Protein AF-A0AAE4T875-F1 (afdb_monomer_lite)

pLDDT: mean 75.74, std 16.88, range [37.06, 95.81]

Foldseek 3Di:
DVVVVVVVVVVVVVVVVVVVVVVVVVVVVVVVVVVVVVVLVPPVFLDDPDPVSPVVSQVVLVVVVLVVDPLNDPFDWDKDWPDWDADPVRWTKTWMKTATPVHRVPIWIWIGIRHPPDIDIDDD

Sequence (124 aa):
MLKFRLIAASMTFALIIVGIVALAFVGSVALFAISKAAGEGAFDSCKFETEEQAITVARREFAYSVKNSKELQGHSFEVSVLHFGINPKGDYSARLLFRSIDSPEVARDMFIFDDCTQAQTKVK

Structure (mmCIF, N/CA/C/O backbone):
data_AF-A0AAE4T875-F1
#
_entry.id   AF-A0AAE4T875-F1
#
loop_
_atom_site.group_PDB
_atom_site.id
_atom_site.type_symbol
_atom_site.label_atom_id
_atom_site.label_alt_id
_atom_site.label_comp_id
_atom_site.label_asym_id
_atom_site.label_entity_id
_atom_site.label_seq_id
_atom_site.pdbx_PDB_ins_code
_atom_site.Cartn_x
_atom_site.Cartn_y
_atom_site.Cartn_z
_atom_site.occupancy
_atom_site.B_iso_or_equiv
_atom_site.auth_seq_id
_atom_site.auth_comp_id
_atom_site.auth_asym_id
_atom_site.auth_atom_id
_atom_site.pdbx_PDB_model_num
ATOM 1 N N . MET A 1 1 ? 64.650 5.893 32.899 1.00 53.00 1 MET A N 1
ATOM 2 C CA . MET A 1 1 ? 63.447 6.754 32.790 1.00 53.00 1 MET A CA 1
ATOM 3 C C . MET A 1 1 ? 62.915 6.962 31.360 1.00 53.00 1 MET A C 1
ATOM 5 O O . MET A 1 1 ? 61.770 7.374 31.241 1.00 53.00 1 MET A O 1
ATOM 9 N N . LEU A 1 2 ? 63.646 6.636 30.276 1.00 50.56 2 LEU A N 1
ATOM 10 C CA . LEU A 1 2 ? 63.120 6.761 28.896 1.00 50.56 2 LEU A CA 1
ATOM 11 C C . LEU A 1 2 ? 62.064 5.701 28.508 1.00 50.56 2 LEU A C 1
ATOM 13 O O . LEU A 1 2 ? 61.100 6.022 27.822 1.00 50.56 2 LEU A O 1
ATOM 17 N N . LYS A 1 3 ? 62.214 4.450 28.969 1.00 49.28 3 LYS A N 1
ATOM 18 C CA . LYS A 1 3 ? 61.342 3.322 28.571 1.00 49.28 3 LYS A CA 1
ATOM 19 C C . LYS A 1 3 ? 59.869 3.508 28.975 1.00 49.28 3 LYS A C 1
ATOM 21 O O . LYS A 1 3 ? 58.983 3.155 28.211 1.00 49.28 3 LYS A O 1
ATOM 26 N N . PHE A 1 4 ? 59.605 4.133 30.125 1.00 54.62 4 PHE A N 1
ATOM 27 C CA . PHE A 1 4 ? 58.240 4.398 30.603 1.00 54.62 4 PHE A CA 1
ATOM 28 C C . PHE A 1 4 ? 57.501 5.452 29.764 1.00 54.62 4 PHE A C 1
ATOM 30 O O . PHE A 1 4 ? 56.296 5.336 29.567 1.00 54.62 4 PHE A O 1
ATOM 37 N N . ARG A 1 5 ? 58.216 6.444 29.214 1.00 50.81 5 ARG A N 1
ATOM 38 C CA . ARG A 1 5 ? 57.617 7.476 28.348 1.00 50.81 5 ARG A CA 1
ATOM 39 C C . ARG A 1 5 ? 57.234 6.922 26.974 1.00 50.81 5 ARG A C 1
ATOM 41 O O . ARG A 1 5 ? 56.214 7.320 26.428 1.00 50.81 5 ARG A O 1
ATOM 48 N N . LEU A 1 6 ? 58.015 5.973 26.456 1.00 54.25 6 LEU A N 1
ATOM 49 C CA . LEU A 1 6 ? 57.748 5.320 25.172 1.00 54.25 6 LEU A CA 1
ATOM 50 C C . LEU A 1 6 ? 56.500 4.418 25.231 1.00 54.25 6 LEU A C 1
ATOM 52 O O . LEU A 1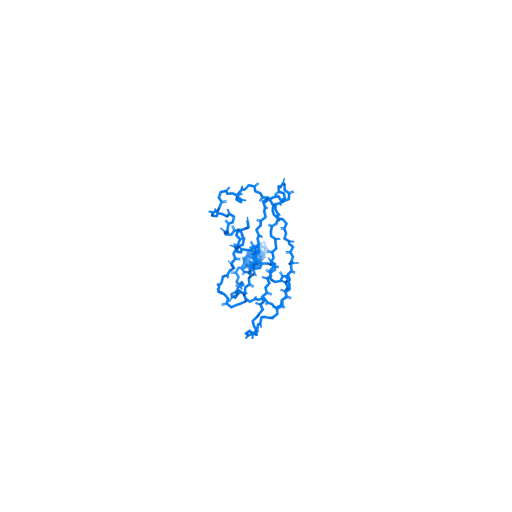 6 ? 55.703 4.419 24.299 1.00 54.25 6 LEU A O 1
ATOM 56 N N . ILE A 1 7 ? 56.302 3.705 26.346 1.00 59.91 7 ILE A N 1
ATOM 57 C CA . ILE A 1 7 ? 55.122 2.850 26.571 1.00 59.91 7 ILE A CA 1
ATOM 58 C C . ILE A 1 7 ? 53.864 3.698 26.809 1.00 59.91 7 ILE A C 1
ATOM 60 O O . ILE A 1 7 ? 52.807 3.408 26.262 1.00 59.91 7 ILE A O 1
ATOM 64 N N . ALA A 1 8 ? 53.965 4.790 27.574 1.00 57.12 8 ALA A N 1
ATOM 65 C CA . ALA A 1 8 ? 52.832 5.694 27.773 1.00 57.12 8 ALA A CA 1
ATOM 66 C C . ALA A 1 8 ? 52.384 6.359 26.454 1.00 57.12 8 ALA A C 1
ATOM 68 O O . ALA A 1 8 ? 51.186 6.466 26.184 1.00 57.12 8 ALA A O 1
ATOM 69 N N . ALA A 1 9 ? 53.336 6.748 25.598 1.00 59.28 9 ALA A N 1
ATOM 70 C CA . ALA A 1 9 ? 53.045 7.314 24.282 1.00 59.28 9 ALA A CA 1
ATOM 71 C C . ALA A 1 9 ? 52.384 6.297 23.333 1.00 59.28 9 ALA A C 1
ATOM 73 O O . ALA A 1 9 ? 51.432 6.649 22.636 1.00 59.28 9 ALA A O 1
ATOM 74 N N . SER A 1 10 ? 52.821 5.030 23.339 1.00 61.16 10 SER A N 1
ATOM 75 C CA . SER A 1 10 ? 52.218 3.983 22.501 1.00 61.16 10 SER A CA 1
ATOM 76 C C . SER A 1 10 ? 50.813 3.592 22.962 1.00 61.16 10 SER A C 1
ATOM 78 O O . SER A 1 10 ? 49.931 3.402 22.126 1.00 61.16 10 SER A O 1
ATOM 80 N N . MET A 1 11 ? 50.567 3.548 24.275 1.00 62.16 11 MET A N 1
ATOM 81 C CA . MET A 1 11 ? 49.227 3.292 24.813 1.00 62.16 11 MET A CA 1
ATOM 82 C C . MET A 1 11 ? 48.256 4.434 24.501 1.00 62.16 11 MET A C 1
ATOM 84 O O . MET A 1 11 ? 47.106 4.181 24.155 1.00 62.16 11 MET A O 1
ATOM 88 N N . THR A 1 12 ? 48.724 5.683 24.533 1.00 66.62 12 THR A N 1
ATOM 89 C CA . THR A 1 12 ? 47.896 6.846 24.173 1.00 66.62 12 THR A CA 1
ATOM 90 C C . THR A 1 12 ? 47.537 6.834 22.684 1.00 66.62 12 THR A C 1
ATOM 92 O O . THR A 1 12 ? 46.385 7.058 22.322 1.00 66.62 12 THR A O 1
ATOM 95 N N . PHE A 1 13 ? 48.494 6.502 21.812 1.00 68.25 13 PHE A N 1
ATOM 96 C CA . PHE A 1 13 ? 48.252 6.399 20.371 1.00 68.25 13 PHE A CA 1
ATOM 97 C C . PHE A 1 13 ? 47.286 5.255 20.019 1.00 68.25 13 PHE A C 1
ATOM 99 O O . PHE A 1 13 ? 46.385 5.437 19.202 1.00 68.25 13 PHE A O 1
ATOM 106 N N . ALA A 1 14 ? 47.407 4.105 20.691 1.00 73.94 14 ALA A N 1
ATOM 107 C CA . ALA A 1 14 ? 46.479 2.988 20.526 1.00 73.94 14 ALA A CA 1
ATOM 108 C C . ALA A 1 14 ? 45.046 3.357 20.948 1.00 73.94 14 ALA A C 1
ATOM 110 O O . ALA A 1 14 ? 44.097 3.040 20.234 1.00 73.94 14 ALA A O 1
ATOM 111 N N . LEU A 1 15 ? 44.881 4.082 22.061 1.00 73.75 15 LEU A N 1
ATOM 112 C CA . LEU A 1 15 ? 43.569 4.548 22.522 1.00 73.75 15 LEU A CA 1
ATOM 113 C C . LEU A 1 15 ? 42.921 5.538 21.544 1.00 73.75 15 LEU A C 1
ATOM 115 O O . LEU A 1 15 ? 41.715 5.463 21.313 1.00 73.75 15 LEU A O 1
ATOM 119 N N . ILE A 1 16 ? 43.710 6.420 20.922 1.00 77.69 16 ILE A N 1
ATOM 120 C CA . ILE A 1 16 ? 43.216 7.351 19.896 1.00 77.69 16 ILE A CA 1
ATOM 121 C C . ILE A 1 16 ? 42.714 6.587 18.664 1.00 77.69 16 ILE A C 1
ATOM 123 O O . ILE A 1 16 ? 41.618 6.866 18.180 1.00 77.69 16 ILE A O 1
ATOM 127 N N . ILE A 1 17 ? 43.468 5.593 18.183 1.00 76.56 17 ILE A N 1
ATOM 128 C CA . ILE A 1 17 ? 43.055 4.776 17.031 1.00 76.56 17 ILE A CA 1
ATOM 129 C C . ILE A 1 17 ? 41.762 4.015 17.337 1.00 76.56 17 ILE A C 1
ATOM 131 O O . ILE A 1 17 ? 40.834 4.042 16.531 1.00 76.56 17 ILE A O 1
ATOM 135 N N . VAL A 1 18 ? 41.667 3.386 18.512 1.00 77.94 18 VAL A N 1
ATOM 136 C CA . VAL A 1 18 ? 40.449 2.678 18.937 1.00 77.94 18 VAL A CA 1
ATOM 137 C C . VAL A 1 18 ? 39.253 3.635 19.005 1.00 77.94 18 VAL A C 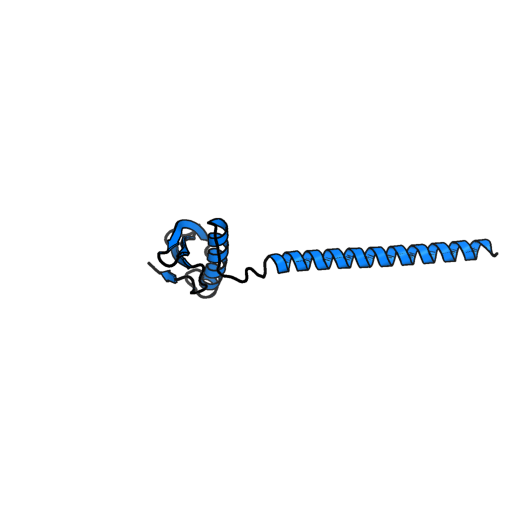1
ATOM 139 O O . VAL A 1 18 ? 38.170 3.288 18.536 1.00 77.94 18 VAL A O 1
ATOM 142 N N . GLY A 1 19 ? 39.450 4.858 19.507 1.00 76.19 19 GLY A N 1
ATOM 143 C CA . GLY A 1 19 ? 38.410 5.889 19.539 1.00 76.19 19 GLY A CA 1
ATOM 144 C C . GLY A 1 19 ? 37.914 6.300 18.149 1.00 76.19 19 GLY A C 1
ATOM 145 O O . GLY A 1 19 ? 36.707 6.393 17.930 1.00 76.19 19 GLY A O 1
ATOM 146 N N . ILE A 1 20 ? 38.822 6.489 17.186 1.00 80.69 20 ILE A N 1
ATOM 147 C CA . ILE A 1 20 ? 38.469 6.849 15.801 1.00 80.69 20 ILE A CA 1
ATOM 148 C C . ILE A 1 20 ? 37.699 5.711 15.119 1.00 80.69 20 ILE A C 1
ATOM 150 O O . ILE A 1 20 ? 36.685 5.962 14.467 1.00 80.69 20 ILE A O 1
ATOM 154 N N . VAL A 1 21 ? 38.136 4.460 15.298 1.00 78.62 21 VAL A N 1
ATOM 155 C CA . VAL A 1 21 ? 37.453 3.286 14.730 1.00 78.62 21 VAL A CA 1
ATOM 156 C C . VAL A 1 21 ? 36.053 3.122 15.326 1.00 78.62 21 VAL A C 1
ATOM 158 O O . VAL A 1 21 ? 35.103 2.867 14.588 1.00 78.62 21 VAL A O 1
ATOM 161 N N . ALA A 1 22 ? 35.894 3.331 16.636 1.00 77.19 22 ALA A N 1
ATOM 162 C CA . ALA A 1 22 ? 34.589 3.276 17.290 1.00 77.19 22 ALA A CA 1
ATOM 163 C C . ALA A 1 22 ? 33.636 4.369 16.774 1.00 77.19 22 ALA A C 1
ATOM 165 O O . ALA A 1 22 ? 32.477 4.081 16.477 1.00 77.19 22 ALA A O 1
ATOM 166 N N . LEU A 1 23 ? 34.121 5.603 16.601 1.00 79.81 23 LEU A N 1
ATOM 167 C CA . LEU A 1 23 ? 33.327 6.705 16.046 1.00 79.81 23 LEU A CA 1
ATOM 168 C C . LEU A 1 23 ? 32.917 6.449 14.591 1.00 79.81 23 LEU A C 1
ATOM 170 O O . LEU A 1 23 ? 31.762 6.683 14.235 1.00 79.81 23 LEU A O 1
ATOM 174 N N . ALA A 1 24 ? 33.829 5.927 13.767 1.00 75.25 24 ALA A N 1
ATOM 175 C CA . ALA A 1 24 ? 33.525 5.551 12.390 1.00 75.25 24 ALA A CA 1
ATOM 176 C C . ALA A 1 24 ? 32.462 4.446 12.338 1.00 75.25 24 ALA A C 1
ATOM 178 O O . ALA A 1 24 ? 31.510 4.561 11.571 1.00 75.25 24 ALA A O 1
ATOM 179 N N . PHE A 1 25 ? 32.575 3.430 13.203 1.00 80.50 25 PHE A N 1
ATOM 180 C CA . PHE A 1 25 ? 31.608 2.338 13.289 1.00 80.50 25 PHE A CA 1
ATOM 181 C C . PHE A 1 25 ? 30.209 2.843 13.669 1.00 80.50 25 PHE A C 1
ATOM 183 O O . PHE A 1 25 ? 29.238 2.545 12.971 1.00 80.50 25 PHE A O 1
ATOM 190 N N . VAL A 1 26 ? 30.105 3.679 14.710 1.00 77.25 26 VAL A N 1
ATOM 191 C CA . VAL A 1 26 ? 28.835 4.304 15.123 1.00 77.25 26 VAL A CA 1
ATOM 192 C C . VAL A 1 26 ? 28.258 5.172 14.001 1.00 77.25 26 VAL A C 1
ATOM 194 O O . VAL A 1 26 ? 27.063 5.085 13.720 1.00 77.25 26 VAL A O 1
ATOM 197 N N . GLY A 1 27 ? 29.098 5.943 13.304 1.00 71.38 27 GLY A N 1
ATOM 198 C CA . GLY A 1 27 ? 28.693 6.735 12.141 1.00 71.38 27 GLY A CA 1
ATOM 199 C C . GLY A 1 27 ? 28.132 5.878 11.002 1.00 71.38 27 GLY A C 1
ATOM 200 O O . GLY A 1 27 ? 27.063 6.181 10.475 1.00 71.38 27 GLY A O 1
ATOM 201 N N . SER A 1 28 ? 28.792 4.769 10.660 1.00 69.94 28 SER A N 1
ATOM 202 C CA . SER A 1 28 ? 28.312 3.842 9.627 1.00 69.94 28 SER A CA 1
ATOM 203 C C . SER A 1 28 ? 27.022 3.113 10.016 1.00 69.94 28 SER A C 1
ATOM 205 O O . SER A 1 28 ? 26.161 2.925 9.160 1.00 69.94 28 SER A O 1
ATOM 207 N N . VAL A 1 29 ? 26.828 2.767 11.294 1.00 68.62 29 VAL A N 1
ATOM 208 C CA . VAL A 1 29 ? 25.570 2.169 11.778 1.00 68.62 29 VAL A CA 1
ATOM 209 C C . VAL A 1 29 ? 24.428 3.189 11.742 1.00 68.62 29 VAL A C 1
ATOM 211 O O . VAL A 1 29 ? 23.327 2.852 11.310 1.00 68.62 29 VAL A O 1
ATOM 214 N N . ALA A 1 30 ? 24.682 4.444 12.123 1.00 67.38 30 ALA A N 1
ATOM 215 C CA . ALA A 1 30 ? 23.692 5.516 12.033 1.00 67.38 30 ALA A CA 1
ATOM 216 C C . ALA A 1 30 ? 23.295 5.806 10.575 1.00 67.38 30 ALA A C 1
ATOM 218 O O . ALA A 1 30 ? 22.109 5.899 10.267 1.00 67.38 30 ALA A O 1
ATOM 219 N N . LEU A 1 31 ? 24.266 5.864 9.657 1.00 61.00 31 LEU A N 1
ATOM 220 C CA . LEU A 1 31 ? 24.011 6.009 8.220 1.00 61.00 31 LEU A CA 1
ATOM 221 C C . LEU A 1 31 ? 23.231 4.820 7.647 1.00 61.00 31 LEU A C 1
ATOM 223 O O . LEU A 1 31 ? 22.349 5.021 6.816 1.00 61.00 31 LEU A O 1
ATOM 227 N N . PHE A 1 32 ? 23.499 3.597 8.106 1.00 58.97 32 PHE A N 1
ATOM 228 C CA . PHE A 1 32 ? 22.750 2.407 7.696 1.00 58.97 32 PHE A CA 1
ATOM 229 C C . PHE A 1 32 ? 21.312 2.408 8.242 1.00 58.97 32 PHE A C 1
ATOM 231 O O . PHE A 1 32 ? 20.383 2.051 7.520 1.00 58.97 32 PHE A O 1
ATOM 238 N N . ALA A 1 33 ? 21.097 2.872 9.477 1.00 59.47 33 ALA A N 1
ATOM 239 C CA . ALA A 1 33 ? 19.763 3.034 10.058 1.00 59.47 33 ALA A CA 1
ATOM 240 C C . ALA A 1 33 ? 18.940 4.110 9.327 1.00 59.47 33 ALA A C 1
ATOM 242 O O . ALA A 1 33 ? 17.773 3.881 9.011 1.00 59.47 33 ALA A O 1
ATOM 243 N N . ILE A 1 34 ? 19.562 5.245 8.982 1.00 57.06 34 ILE A N 1
ATOM 244 C CA . ILE A 1 34 ? 18.931 6.292 8.164 1.00 57.06 34 ILE A CA 1
ATOM 245 C C . ILE A 1 34 ? 18.674 5.777 6.744 1.00 57.06 34 ILE A C 1
ATOM 247 O O . ILE A 1 34 ? 17.620 6.052 6.191 1.00 57.06 34 ILE A O 1
ATOM 251 N N . SER A 1 35 ? 19.578 4.979 6.168 1.00 51.75 35 SER A N 1
ATOM 252 C CA . SER A 1 35 ? 19.392 4.385 4.836 1.00 51.75 35 SER A CA 1
ATOM 253 C C . SER A 1 35 ? 18.278 3.336 4.808 1.00 51.75 35 SER A C 1
ATOM 255 O O . SER A 1 35 ? 17.573 3.249 3.810 1.00 51.75 35 SER A O 1
ATOM 257 N N . LYS A 1 36 ? 18.052 2.577 5.891 1.00 49.72 36 LYS A N 1
ATOM 258 C CA . LYS A 1 36 ? 16.860 1.718 6.013 1.00 49.72 36 LYS A CA 1
ATOM 259 C C . LYS A 1 36 ? 15.573 2.538 6.112 1.00 49.72 36 LYS A C 1
ATOM 261 O O . LYS A 1 36 ? 14.618 2.224 5.416 1.00 49.72 36 LYS A O 1
ATOM 266 N N . ALA A 1 37 ? 15.570 3.612 6.901 1.00 47.94 37 ALA A N 1
ATOM 267 C CA . ALA A 1 37 ? 14.419 4.512 6.993 1.00 47.94 37 ALA A CA 1
ATOM 268 C C . ALA A 1 37 ? 14.161 5.292 5.684 1.00 47.94 37 ALA A C 1
ATOM 270 O O . ALA A 1 37 ? 13.017 5.570 5.341 1.00 47.94 37 ALA A O 1
ATOM 271 N N . ALA A 1 38 ? 15.211 5.623 4.925 1.00 44.22 38 ALA A N 1
ATOM 272 C CA . ALA A 1 38 ? 15.125 6.310 3.636 1.00 44.22 38 ALA A CA 1
ATOM 273 C C . ALA A 1 38 ? 14.841 5.353 2.462 1.00 44.22 38 ALA A C 1
ATOM 275 O O . ALA A 1 38 ? 14.222 5.760 1.484 1.00 44.22 38 ALA A O 1
ATOM 276 N N . GLY A 1 39 ? 15.229 4.078 2.567 1.00 37.06 39 GLY A N 1
ATOM 277 C CA . GLY A 1 39 ? 14.893 3.022 1.604 1.00 37.06 39 GLY A CA 1
ATOM 278 C C . GLY A 1 39 ? 13.419 2.605 1.648 1.00 37.06 39 GLY A C 1
ATOM 279 O O . GLY A 1 39 ? 12.906 2.067 0.674 1.00 37.06 39 GLY A O 1
ATOM 280 N N . GLU A 1 40 ? 12.720 2.919 2.740 1.00 41.06 40 GLU A N 1
ATOM 281 C CA . GLU A 1 40 ? 11.258 2.824 2.853 1.00 41.06 40 GLU A CA 1
ATOM 282 C C . GLU A 1 40 ? 10.547 4.126 2.412 1.00 41.06 40 GLU A C 1
ATOM 284 O O . GLU A 1 40 ? 9.320 4.175 2.337 1.00 41.06 40 GLU A O 1
ATOM 289 N N . GLY A 1 41 ? 11.306 5.184 2.089 1.00 40.12 41 GLY A N 1
ATOM 290 C CA . GLY A 1 41 ? 10.813 6.560 1.956 1.00 40.12 41 GLY A CA 1
ATOM 291 C C . GLY A 1 41 ? 10.829 7.174 0.553 1.00 40.12 41 GLY A C 1
ATOM 292 O O . GLY A 1 41 ? 10.504 8.351 0.426 1.00 40.12 41 GLY A O 1
ATOM 293 N N . ALA A 1 42 ? 11.175 6.423 -0.496 1.00 40.50 42 ALA A N 1
ATOM 294 C CA . ALA A 1 42 ? 11.160 6.923 -1.875 1.00 40.50 42 ALA A CA 1
ATOM 295 C C . ALA A 1 42 ? 10.654 5.866 -2.871 1.00 40.50 42 ALA A C 1
ATOM 297 O O . ALA A 1 42 ? 11.321 5.531 -3.847 1.00 40.50 42 ALA A O 1
ATOM 298 N N . PHE A 1 43 ? 9.441 5.346 -2.653 1.00 45.34 43 PHE A N 1
ATOM 299 C CA . PHE A 1 43 ? 8.641 4.834 -3.772 1.00 45.34 43 PHE A CA 1
ATOM 300 C C . PHE A 1 43 ? 8.156 6.041 -4.580 1.00 45.34 43 PHE A C 1
ATOM 302 O O . PHE A 1 43 ? 7.025 6.501 -4.422 1.00 45.34 43 PHE A O 1
ATOM 309 N N . ASP A 1 44 ? 9.066 6.581 -5.394 1.00 46.28 44 ASP A N 1
ATOM 310 C CA . ASP A 1 44 ? 8.910 7.792 -6.209 1.00 46.28 44 ASP A CA 1
ATOM 311 C C . ASP A 1 44 ? 8.068 7.560 -7.471 1.00 46.28 44 ASP A C 1
ATOM 313 O O . ASP A 1 44 ? 8.226 8.182 -8.515 1.00 46.28 44 ASP A O 1
ATOM 317 N N . SER A 1 45 ? 7.146 6.614 -7.405 1.00 53.22 45 SER A N 1
ATOM 318 C CA . SER A 1 45 ? 6.094 6.504 -8.390 1.00 53.22 45 SER A CA 1
ATOM 319 C C . SER A 1 45 ? 4.978 5.703 -7.757 1.00 53.22 45 SER A C 1
ATOM 321 O O . SER A 1 45 ? 5.222 4.698 -7.093 1.00 53.22 45 SER A O 1
ATOM 323 N N . CYS A 1 46 ? 3.732 6.088 -7.994 1.00 67.06 46 CYS A N 1
ATOM 324 C CA . CYS A 1 46 ? 2.605 5.186 -7.787 1.00 67.06 46 CYS A CA 1
ATOM 325 C C . CYS A 1 46 ? 2.698 3.943 -8.690 1.00 67.06 46 CYS A C 1
ATOM 327 O O . CYS A 1 46 ? 1.733 3.193 -8.739 1.00 67.06 46 CYS A O 1
ATOM 329 N N . LYS A 1 47 ? 3.830 3.709 -9.377 1.00 75.50 47 LYS A N 1
ATOM 330 C CA . LYS A 1 47 ? 4.041 2.559 -10.228 1.00 75.50 47 LYS A CA 1
ATOM 331 C C . LYS A 1 47 ? 4.200 1.294 -9.420 1.00 75.50 47 LYS A C 1
ATOM 333 O O . LYS A 1 47 ? 4.966 1.213 -8.461 1.00 75.50 47 LYS A O 1
ATOM 338 N N . PHE A 1 48 ? 3.471 0.297 -9.873 1.00 84.81 48 PHE A N 1
ATOM 339 C CA . PHE A 1 48 ? 3.537 -1.066 -9.408 1.00 84.81 48 PHE A CA 1
ATOM 340 C C . PHE A 1 48 ? 3.434 -1.954 -10.641 1.00 84.81 48 PHE A C 1
ATOM 342 O O . PHE A 1 48 ? 2.620 -1.705 -11.521 1.00 84.81 48 PHE A O 1
ATOM 349 N N . GLU A 1 49 ? 4.263 -2.985 -10.699 1.00 86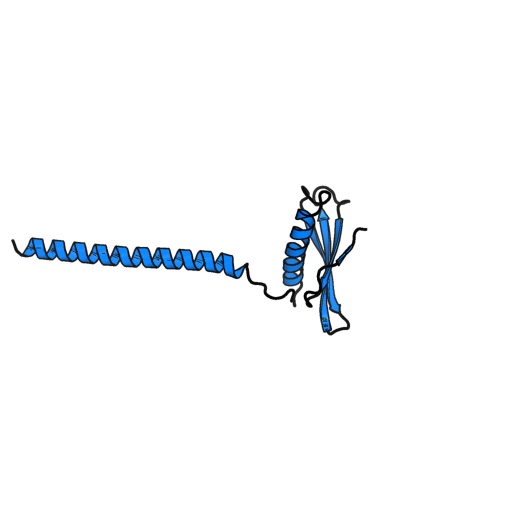.44 49 GLU A N 1
ATOM 350 C CA . GLU A 1 49 ? 4.238 -3.996 -11.762 1.00 86.44 49 GLU A CA 1
ATOM 351 C C . GLU A 1 49 ? 3.826 -5.366 -11.207 1.00 86.44 49 GLU A C 1
ATOM 353 O O . GLU A 1 49 ? 3.523 -6.285 -11.965 1.00 86.44 49 GLU A O 1
ATOM 358 N N . THR A 1 50 ? 3.774 -5.502 -9.875 1.00 89.06 50 THR A N 1
ATOM 359 C CA . THR A 1 50 ? 3.359 -6.726 -9.181 1.00 89.06 50 THR A CA 1
ATOM 360 C C . THR A 1 50 ? 2.217 -6.474 -8.201 1.00 89.06 50 THR A C 1
ATOM 362 O O . THR A 1 50 ? 1.979 -5.349 -7.747 1.00 89.06 50 THR A O 1
ATOM 365 N N . GLU A 1 51 ? 1.516 -7.549 -7.843 1.00 89.12 51 GLU A N 1
ATOM 366 C CA . GLU A 1 51 ? 0.412 -7.521 -6.884 1.00 89.12 51 GLU A CA 1
ATOM 367 C C . GLU A 1 51 ? 0.871 -7.057 -5.488 1.00 89.12 51 GLU A C 1
ATOM 369 O O . GLU A 1 51 ? 0.194 -6.273 -4.824 1.00 89.12 51 GLU A O 1
ATOM 374 N N . GLU A 1 52 ? 2.064 -7.457 -5.051 1.00 90.06 52 GLU A N 1
ATOM 375 C CA . GLU A 1 52 ? 2.630 -7.077 -3.753 1.00 90.06 52 GLU A CA 1
ATOM 376 C C . GLU A 1 52 ? 2.960 -5.581 -3.690 1.00 90.06 52 GLU A C 1
ATOM 378 O O . GLU A 1 52 ? 2.735 -4.917 -2.669 1.00 90.06 52 GLU A O 1
ATOM 383 N N . GLN A 1 53 ? 3.462 -5.027 -4.796 1.00 87.31 53 GLN A N 1
ATOM 384 C CA . GLN A 1 53 ? 3.696 -3.591 -4.925 1.00 87.31 53 GLN A CA 1
ATOM 385 C C . GLN A 1 53 ? 2.367 -2.828 -4.910 1.00 87.31 53 GLN A C 1
ATOM 387 O O . GLN A 1 53 ? 2.236 -1.849 -4.173 1.00 87.31 53 GLN A O 1
ATOM 392 N N . ALA A 1 54 ? 1.356 -3.323 -5.629 1.00 88.56 54 ALA A N 1
ATOM 393 C CA . ALA A 1 54 ? 0.002 -2.774 -5.614 1.00 88.56 54 ALA A CA 1
ATOM 394 C C . ALA A 1 54 ? -0.598 -2.752 -4.197 1.00 88.56 54 ALA A C 1
ATOM 396 O O . ALA A 1 54 ? -1.128 -1.727 -3.769 1.00 88.56 54 ALA A O 1
ATOM 397 N N . ILE A 1 55 ? -0.457 -3.833 -3.423 1.00 90.38 55 ILE A N 1
ATOM 398 C CA . ILE A 1 55 ? -0.897 -3.881 -2.018 1.00 90.38 55 ILE A CA 1
ATOM 399 C C . ILE A 1 55 ? -0.166 -2.830 -1.178 1.00 90.38 55 ILE A C 1
ATOM 401 O O . ILE A 1 55 ? -0.788 -2.152 -0.358 1.00 90.38 55 ILE A O 1
ATOM 405 N N . THR A 1 56 ? 1.144 -2.683 -1.370 1.00 88.44 56 THR A N 1
ATOM 406 C CA . THR A 1 56 ? 1.963 -1.724 -0.615 1.00 88.44 56 THR A CA 1
ATOM 407 C C . THR A 1 56 ? 1.517 -0.286 -0.885 1.00 88.44 56 THR A C 1
ATOM 409 O O . THR A 1 56 ? 1.282 0.477 0.057 1.00 88.44 56 THR A O 1
ATOM 412 N N . VAL A 1 57 ? 1.313 0.063 -2.160 1.00 85.88 57 VAL A N 1
ATOM 413 C CA . VAL A 1 57 ? 0.786 1.371 -2.575 1.00 85.88 57 VAL A CA 1
ATOM 414 C C . VAL A 1 57 ? -0.621 1.584 -2.013 1.00 85.88 57 VAL A C 1
ATOM 416 O O . VAL A 1 57 ? -0.869 2.589 -1.347 1.00 85.88 57 VAL A O 1
ATOM 419 N N . ALA A 1 58 ? -1.525 0.617 -2.187 1.00 88.81 58 ALA A N 1
ATOM 420 C CA . ALA A 1 58 ? -2.898 0.709 -1.699 1.00 88.81 58 ALA A CA 1
ATOM 421 C C . ALA A 1 58 ? -2.967 0.905 -0.180 1.00 88.81 58 ALA A C 1
ATOM 423 O O . ALA A 1 58 ? -3.737 1.733 0.294 1.00 88.81 58 ALA A O 1
ATOM 424 N N . ARG A 1 59 ? -2.145 0.191 0.603 1.00 89.62 59 ARG A N 1
ATOM 425 C CA . ARG A 1 59 ? -2.102 0.336 2.068 1.00 89.62 59 ARG A CA 1
ATOM 426 C C . ARG A 1 59 ? -1.693 1.740 2.496 1.00 89.62 59 ARG A C 1
ATOM 428 O O . ARG A 1 59 ? -2.283 2.278 3.432 1.00 89.62 59 ARG A O 1
ATOM 435 N N . ARG A 1 60 ? -0.714 2.340 1.816 1.00 85.88 60 ARG A N 1
ATOM 436 C CA . ARG A 1 60 ? -0.274 3.714 2.086 1.00 85.88 60 ARG A CA 1
ATOM 437 C C . ARG A 1 60 ? -1.397 4.713 1.810 1.00 85.88 60 ARG A C 1
ATOM 439 O O . ARG A 1 60 ? -1.736 5.509 2.683 1.00 85.88 60 ARG A O 1
ATOM 446 N N . GLU A 1 61 ? -2.008 4.634 0.631 1.00 85.00 61 GLU A N 1
ATOM 447 C CA . GLU A 1 61 ? -3.123 5.506 0.239 1.00 85.00 61 GLU A CA 1
ATOM 448 C C . GLU A 1 61 ? -4.351 5.315 1.154 1.00 85.00 61 GLU A C 1
ATOM 450 O O . GLU A 1 61 ? -5.018 6.272 1.563 1.00 85.00 61 GLU A O 1
ATOM 455 N N . PHE A 1 62 ? -4.629 4.074 1.559 1.00 88.12 62 PHE A N 1
ATOM 456 C CA . PHE A 1 62 ? -5.722 3.761 2.470 1.00 88.12 62 PHE A CA 1
ATOM 457 C C . PHE A 1 62 ? -5.466 4.307 3.879 1.00 88.12 62 PHE A C 1
ATOM 459 O O . PHE A 1 62 ? -6.386 4.834 4.501 1.00 88.12 62 PHE A O 1
ATOM 466 N N . ALA A 1 63 ? -4.223 4.289 4.368 1.00 87.12 63 ALA A N 1
ATOM 467 C CA . ALA A 1 63 ? -3.872 4.884 5.658 1.00 87.12 63 ALA A CA 1
ATOM 468 C C . ALA A 1 63 ? -4.171 6.396 5.708 1.00 87.12 63 ALA A C 1
ATOM 470 O O . ALA A 1 63 ? -4.669 6.892 6.723 1.00 87.12 63 ALA A O 1
ATOM 471 N N . TYR A 1 64 ? -3.952 7.128 4.607 1.00 83.19 64 TYR A N 1
ATOM 472 C CA . TYR A 1 64 ? -4.388 8.526 4.501 1.00 83.19 64 TYR A CA 1
ATOM 473 C C . TYR A 1 64 ? -5.915 8.659 4.577 1.00 83.19 64 TYR A C 1
ATOM 475 O O . TYR A 1 64 ? -6.421 9.555 5.256 1.00 83.19 64 TYR A O 1
ATOM 483 N N . SER A 1 65 ? -6.654 7.746 3.940 1.00 84.25 65 SER A N 1
ATOM 484 C CA . SER A 1 65 ? -8.123 7.706 4.015 1.00 84.25 65 SER A CA 1
ATOM 485 C C . SER A 1 65 ? -8.618 7.432 5.442 1.00 84.25 65 SER A C 1
ATOM 487 O O . SER A 1 65 ? -9.527 8.115 5.914 1.00 84.25 65 SER A O 1
ATOM 489 N N . VAL A 1 66 ? -7.985 6.499 6.163 1.00 86.06 66 VAL A N 1
ATOM 490 C CA . VAL A 1 66 ? -8.283 6.200 7.575 1.00 86.06 66 VAL A CA 1
ATOM 491 C C . VAL A 1 66 ? -8.038 7.429 8.446 1.00 86.06 66 VAL A C 1
ATOM 493 O O . VAL A 1 66 ? -8.902 7.815 9.228 1.00 86.06 66 VAL A O 1
ATOM 496 N N . LYS A 1 67 ? -6.900 8.114 8.277 1.00 85.25 67 LYS A N 1
ATOM 497 C CA . LYS A 1 67 ? -6.585 9.323 9.054 1.00 85.25 67 LYS A CA 1
ATOM 498 C C . LYS A 1 67 ? -7.639 10.423 8.885 1.00 85.25 67 LYS A C 1
ATOM 500 O O . LYS A 1 67 ? -7.906 11.146 9.840 1.00 85.25 67 LYS A O 1
ATOM 505 N N . ASN A 1 68 ? -8.256 10.528 7.711 1.00 82.81 68 ASN A N 1
ATOM 506 C CA . ASN A 1 68 ? -9.207 11.592 7.388 1.00 82.81 68 ASN A CA 1
ATOM 507 C C . ASN A 1 68 ? -10.687 11.207 7.579 1.00 82.81 68 ASN A C 1
ATOM 509 O O . ASN A 1 68 ? -11.550 12.070 7.424 1.00 82.81 68 ASN A O 1
ATOM 513 N N . SER A 1 69 ? -11.005 9.956 7.937 1.00 85.31 69 SER A N 1
ATOM 514 C CA . SER A 1 69 ? -12.387 9.484 8.099 1.00 85.31 69 SER A CA 1
ATOM 515 C C . SER A 1 69 ? -12.657 8.938 9.498 1.00 85.31 69 SER A C 1
ATOM 517 O O . SER A 1 69 ? -12.128 7.898 9.877 1.00 85.31 69 SER A O 1
ATOM 519 N N . LYS A 1 70 ? -13.563 9.589 10.241 1.00 88.94 70 LYS A N 1
ATOM 520 C CA . LYS A 1 70 ? -13.991 9.132 11.578 1.00 88.94 70 LYS A CA 1
ATOM 521 C C . LYS A 1 70 ? -14.596 7.725 11.573 1.00 88.94 70 LYS A C 1
ATOM 523 O O . LYS A 1 70 ? -14.482 7.032 12.568 1.00 88.94 70 LYS A O 1
ATOM 528 N N . GLU A 1 71 ? -15.225 7.327 10.470 1.00 89.00 71 GLU A N 1
ATOM 529 C CA . GLU A 1 71 ? -15.842 6.003 10.302 1.00 89.00 71 GLU A CA 1
ATOM 530 C C . GLU A 1 71 ? -14.799 4.884 10.209 1.00 89.00 71 GLU A C 1
ATOM 532 O O . GLU A 1 71 ? -15.062 3.756 10.597 1.00 89.00 71 GLU A O 1
ATOM 537 N N . LEU A 1 72 ? -13.610 5.186 9.682 1.00 87.12 72 LEU A N 1
ATOM 538 C CA . LEU A 1 72 ? -12.553 4.194 9.481 1.00 87.12 72 LEU A CA 1
ATOM 539 C C . LEU A 1 72 ? -11.553 4.167 10.644 1.00 87.12 72 LEU A C 1
ATOM 541 O O . LEU A 1 72 ? -10.821 3.193 10.812 1.00 87.12 72 LEU A O 1
ATOM 545 N N . GLN A 1 73 ? -11.491 5.239 11.436 1.00 89.38 73 GLN A N 1
ATOM 546 C CA . GLN A 1 73 ? -10.614 5.322 12.600 1.00 89.38 73 GLN A CA 1
ATOM 547 C C . GLN A 1 73 ? -11.015 4.299 13.666 1.00 89.38 73 GLN A C 1
ATOM 549 O O . GLN A 1 73 ? -12.187 4.149 13.988 1.00 89.38 73 GLN A O 1
ATOM 554 N N . GLY A 1 74 ? -10.021 3.628 14.251 1.00 88.00 74 GLY A N 1
ATOM 555 C CA . GLY A 1 74 ? -10.236 2.632 15.306 1.00 88.00 74 GLY A CA 1
ATOM 556 C C . GLY A 1 74 ? -10.495 1.209 14.806 1.00 88.00 74 GLY A C 1
ATOM 557 O O . GLY A 1 74 ? -10.598 0.309 15.631 1.00 88.00 74 GLY A O 1
ATOM 558 N N . HIS A 1 75 ? -10.536 0.990 13.489 1.00 90.12 75 HIS A N 1
ATOM 559 C CA . HIS A 1 75 ? -10.648 -0.339 12.892 1.00 90.12 75 HIS A CA 1
ATOM 560 C C . HIS A 1 75 ? -9.297 -0.849 12.378 1.00 90.12 75 HIS A C 1
ATOM 562 O O . HIS A 1 75 ? -8.493 -0.091 11.826 1.00 90.12 75 HIS A O 1
ATOM 568 N N .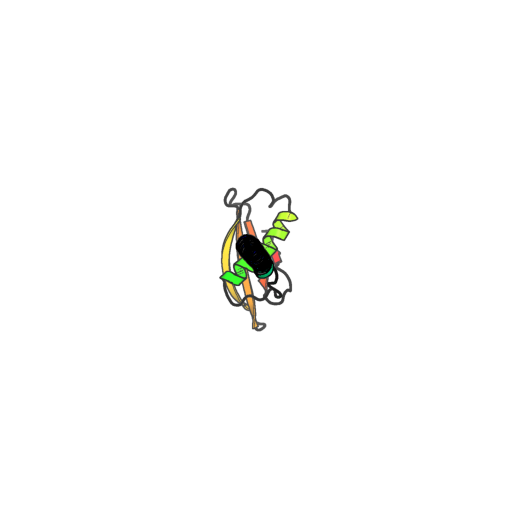 SER A 1 76 ? -9.067 -2.155 12.519 1.00 91.94 76 SER A N 1
ATOM 569 C CA . SER A 1 76 ? -7.944 -2.856 11.886 1.00 91.94 76 SER A CA 1
ATOM 570 C C . SER A 1 76 ? -8.406 -3.476 10.574 1.00 91.94 76 SER A C 1
ATOM 572 O O . SER A 1 76 ? -9.438 -4.135 10.556 1.00 91.94 76 SER A O 1
ATOM 574 N N . PHE A 1 77 ? -7.657 -3.300 9.481 1.00 93.06 77 PHE A N 1
ATOM 575 C CA . PHE A 1 77 ? -8.094 -3.731 8.148 1.00 93.06 77 PHE A CA 1
ATOM 576 C C . PHE A 1 77 ? -7.223 -4.845 7.556 1.00 93.06 77 PHE A C 1
ATOM 578 O O . PHE A 1 77 ? -5.998 -4.713 7.450 1.00 93.06 77 PHE A O 1
ATOM 585 N N . GLU A 1 78 ? -7.875 -5.907 7.087 1.00 94.44 78 GLU A N 1
ATOM 586 C CA . GLU A 1 78 ? -7.305 -6.866 6.143 1.00 94.44 78 GLU A CA 1
ATOM 587 C C . GLU A 1 78 ? -7.454 -6.351 4.706 1.00 94.44 78 GLU A C 1
ATOM 589 O O . GLU A 1 78 ? -8.365 -5.580 4.398 1.00 94.44 78 GLU A O 1
ATOM 594 N N . VAL A 1 79 ? -6.545 -6.767 3.821 1.00 94.12 79 VAL A N 1
ATOM 595 C CA . VAL A 1 79 ? -6.588 -6.416 2.397 1.00 94.12 79 VAL A CA 1
ATOM 596 C C . VAL A 1 79 ? -6.765 -7.684 1.578 1.00 94.12 79 VAL A C 1
ATOM 598 O O . VAL A 1 79 ? -6.100 -8.687 1.825 1.00 94.12 79 VAL A O 1
ATOM 601 N N . SER A 1 80 ? -7.654 -7.640 0.597 1.00 93.94 80 SER A N 1
ATOM 602 C CA . SER A 1 80 ? -7.816 -8.694 -0.401 1.00 93.94 80 SER A CA 1
ATOM 603 C C . SER A 1 80 ? -7.719 -8.086 -1.788 1.00 93.94 80 SER A C 1
ATOM 605 O O . SER A 1 80 ? -8.388 -7.092 -2.078 1.00 93.94 80 SER A O 1
ATOM 607 N N . VAL A 1 81 ? -6.906 -8.680 -2.656 1.00 93.56 81 VAL A N 1
ATOM 608 C CA . VAL A 1 81 ? -6.828 -8.271 -4.058 1.00 93.56 81 VAL A CA 1
ATOM 609 C C . VAL A 1 81 ? -7.999 -8.90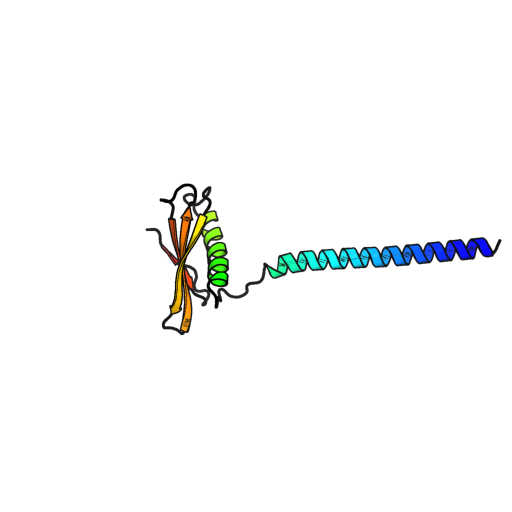3 -4.796 1.00 93.56 81 VAL A C 1
ATOM 611 O O . VAL A 1 81 ? -8.147 -10.120 -4.841 1.00 93.56 81 VAL A O 1
ATOM 614 N N . LEU A 1 82 ? -8.876 -8.059 -5.333 1.00 93.44 82 LEU A N 1
ATOM 615 C CA . LEU A 1 82 ? -10.019 -8.499 -6.130 1.00 93.44 82 LEU A CA 1
ATOM 616 C C . LEU A 1 82 ? -9.647 -8.619 -7.608 1.00 93.44 82 LEU A C 1
ATOM 618 O O . LEU A 1 82 ? -10.187 -9.463 -8.318 1.00 93.44 82 LEU A O 1
ATOM 622 N N . HIS A 1 83 ? -8.764 -7.740 -8.079 1.00 93.56 83 HIS A N 1
ATOM 623 C CA . HIS A 1 83 ? -8.270 -7.742 -9.447 1.00 93.56 83 HIS A CA 1
ATOM 624 C C . HIS A 1 83 ? -6.900 -7.071 -9.518 1.00 93.56 83 HIS A C 1
ATOM 626 O O . HIS A 1 83 ? -6.690 -6.040 -8.881 1.00 93.56 83 HIS A O 1
ATOM 632 N N . PHE A 1 84 ? -6.014 -7.621 -10.340 1.00 93.06 84 PHE A N 1
ATOM 633 C CA . PHE A 1 84 ? -4.735 -7.034 -10.715 1.00 93.06 84 PHE A CA 1
ATOM 634 C C . PHE A 1 84 ? -4.536 -7.249 -12.216 1.00 93.06 84 PHE A C 1
ATOM 636 O O . PHE A 1 84 ? -4.769 -8.353 -12.716 1.00 93.06 84 PHE A O 1
ATOM 643 N N . GLY A 1 85 ? -4.138 -6.211 -12.944 1.00 92.31 85 GLY A N 1
ATOM 644 C CA . GLY A 1 85 ? -3.931 -6.324 -14.380 1.00 92.31 85 GLY A CA 1
ATOM 645 C C . GLY A 1 85 ? -3.583 -5.008 -15.054 1.00 92.31 85 GLY A C 1
ATOM 646 O O . GLY A 1 85 ? -3.496 -3.959 -14.421 1.00 92.31 85 GLY A O 1
ATOM 647 N N . ILE A 1 86 ? -3.402 -5.076 -16.366 1.00 88.56 86 ILE A N 1
ATOM 648 C CA . ILE A 1 86 ? -3.080 -3.922 -17.203 1.00 88.56 86 ILE A CA 1
ATOM 649 C C . ILE A 1 86 ? -4.383 -3.385 -17.798 1.00 88.56 86 ILE A C 1
ATOM 651 O 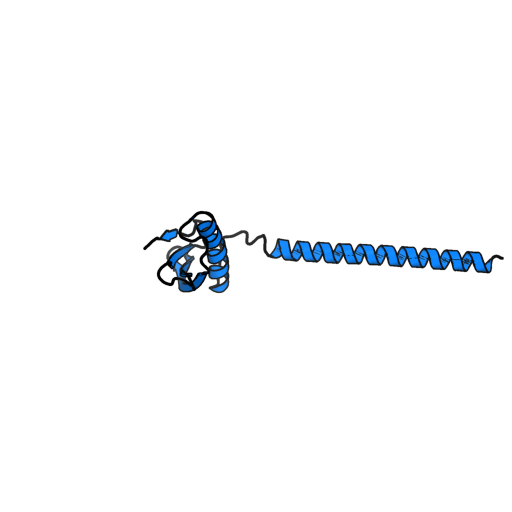O . ILE A 1 86 ? -5.189 -4.140 -18.350 1.00 88.56 86 ILE A O 1
ATOM 655 N N . ASN A 1 87 ? -4.615 -2.085 -17.658 1.00 83.12 87 ASN A N 1
ATOM 656 C CA . ASN A 1 87 ? -5.792 -1.422 -18.196 1.00 83.12 87 ASN A CA 1
ATOM 657 C C . ASN A 1 87 ? -5.655 -1.202 -19.727 1.00 83.12 87 ASN A C 1
ATOM 659 O O . ASN A 1 87 ? -4.575 -1.371 -20.296 1.00 83.12 87 ASN A O 1
ATOM 663 N N . PRO A 1 88 ? -6.719 -0.779 -20.435 1.00 79.88 88 PRO A N 1
ATOM 664 C CA . PRO A 1 88 ? -6.669 -0.578 -21.889 1.00 79.88 88 PRO A CA 1
ATOM 665 C C . PRO A 1 88 ? -5.683 0.494 -22.386 1.00 79.88 88 PRO A C 1
ATOM 667 O O . PRO A 1 88 ? -5.433 0.567 -23.586 1.00 79.88 88 PRO A O 1
ATOM 670 N N . LYS A 1 89 ? -5.156 1.346 -21.498 1.00 80.50 89 LYS A N 1
ATOM 671 C CA . LYS A 1 89 ? -4.146 2.363 -21.820 1.00 80.50 89 LYS A CA 1
ATOM 672 C C . LYS A 1 89 ? -2.711 1.831 -21.721 1.00 80.50 89 LYS A C 1
ATOM 674 O O . LYS A 1 89 ? -1.800 2.528 -22.151 1.00 80.50 89 LYS A O 1
ATOM 679 N N . GLY A 1 90 ? -2.521 0.603 -21.229 1.00 82.94 90 GLY A N 1
ATOM 680 C CA . GLY A 1 90 ? -1.203 -0.008 -21.027 1.00 82.94 90 GLY A CA 1
ATOM 681 C C . GLY A 1 90 ? -0.628 0.182 -19.620 1.00 82.94 90 GLY A C 1
ATOM 682 O O . GLY A 1 90 ? 0.497 -0.237 -19.376 1.00 82.94 90 GLY A O 1
ATOM 683 N N . ASP A 1 91 ? -1.410 0.760 -18.713 1.00 84.75 91 ASP A N 1
ATOM 684 C CA . ASP A 1 91 ? -1.038 1.110 -17.341 1.00 84.75 91 ASP A CA 1
ATOM 685 C C . ASP A 1 91 ? -1.480 0.003 -16.366 1.00 84.75 91 ASP A C 1
ATOM 687 O O . ASP A 1 91 ? -2.576 -0.560 -16.509 1.00 84.75 91 ASP A O 1
ATOM 691 N N . TYR A 1 92 ? -0.669 -0.324 -15.359 1.00 88.56 92 TYR A N 1
ATOM 692 C CA . TYR A 1 92 ? -1.058 -1.276 -14.319 1.00 88.56 92 TYR A CA 1
ATOM 693 C C . TYR A 1 92 ? -2.172 -0.707 -13.433 1.00 88.56 92 TYR A C 1
ATOM 695 O O . TYR A 1 92 ? -2.215 0.467 -13.063 1.00 88.56 92 TYR A O 1
ATOM 703 N N . SER A 1 93 ? -3.109 -1.576 -13.068 1.00 89.88 93 SER A N 1
ATOM 704 C CA . SER A 1 93 ? -4.251 -1.250 -12.225 1.00 89.88 93 SER A CA 1
ATOM 705 C C . SER A 1 93 ? -4.571 -2.394 -11.276 1.00 89.88 93 SER A C 1
ATOM 707 O O . SER A 1 93 ? -4.407 -3.573 -11.605 1.00 89.88 93 SER A O 1
ATOM 709 N N . ALA A 1 94 ? -5.059 -2.049 -10.091 1.00 91.06 94 ALA A N 1
ATOM 710 C CA . ALA A 1 94 ? -5.520 -3.034 -9.130 1.00 91.06 94 ALA A CA 1
ATOM 711 C C . ALA A 1 94 ? -6.790 -2.563 -8.428 1.00 91.06 94 ALA A C 1
ATOM 713 O O . ALA A 1 94 ? -6.976 -1.378 -8.151 1.00 91.06 94 ALA A O 1
ATOM 714 N N . ARG A 1 95 ? -7.665 -3.516 -8.116 1.00 92.44 95 ARG A N 1
ATOM 715 C CA . ARG A 1 95 ? -8.832 -3.324 -7.260 1.00 92.44 95 ARG A CA 1
ATOM 716 C C . ARG A 1 95 ? -8.632 -4.137 -5.996 1.00 92.44 95 ARG A C 1
ATOM 718 O O . ARG A 1 95 ? -8.491 -5.358 -6.064 1.00 92.44 95 ARG A O 1
ATOM 725 N N . LEU A 1 96 ? -8.655 -3.466 -4.855 1.00 93.19 96 LEU A N 1
ATOM 726 C CA . LEU A 1 96 ? -8.448 -4.068 -3.548 1.00 93.19 96 LEU A CA 1
ATOM 727 C C . LEU A 1 96 ? -9.636 -3.774 -2.637 1.00 93.19 96 LEU A C 1
ATOM 729 O O . LEU A 1 96 ? -10.204 -2.684 -2.662 1.00 93.19 96 LEU A O 1
ATOM 733 N N . LEU A 1 97 ? -9.986 -4.749 -1.805 1.00 94.81 97 LEU A N 1
ATOM 734 C CA . LEU A 1 97 ? -10.969 -4.599 -0.743 1.00 94.81 97 LEU A CA 1
ATOM 735 C C . LEU A 1 97 ? -10.249 -4.521 0.598 1.00 94.81 97 LEU A C 1
ATOM 737 O O . LEU A 1 97 ? -9.567 -5.468 0.989 1.00 94.81 97 LEU A O 1
ATOM 741 N N . PHE A 1 98 ? -10.447 -3.416 1.306 1.00 94.69 98 PHE A N 1
ATOM 742 C CA . PHE A 1 98 ? -10.064 -3.268 2.702 1.00 94.69 98 PHE A CA 1
ATOM 743 C C . PHE A 1 98 ? -11.270 -3.596 3.567 1.00 94.69 98 PHE A C 1
ATOM 745 O O . PHE A 1 98 ? -12.271 -2.884 3.512 1.00 94.69 98 PHE A O 1
ATOM 752 N N . ARG A 1 99 ? -11.198 -4.668 4.351 1.00 95.81 99 ARG A N 1
ATOM 753 C CA . ARG A 1 99 ? -12.275 -5.080 5.257 1.00 95.81 99 ARG A CA 1
ATOM 754 C C . ARG A 1 99 ? -11.790 -4.980 6.692 1.00 95.81 99 ARG A C 1
ATOM 756 O O . ARG A 1 99 ? -10.681 -5.408 6.992 1.00 95.81 99 ARG A O 1
ATOM 763 N N . SER A 1 100 ? -12.599 -4.398 7.567 1.00 95.50 100 SER A N 1
ATOM 764 C CA . SER A 1 100 ? -12.293 -4.385 8.993 1.00 95.50 100 SER A CA 1
ATOM 765 C C . SER A 1 100 ? -12.360 -5.807 9.561 1.00 95.50 100 SER A C 1
ATOM 767 O O . SER A 1 100 ? -13.309 -6.547 9.302 1.00 95.50 100 SER A O 1
ATOM 769 N N . ILE A 1 101 ? -11.335 -6.182 10.322 1.00 93.81 101 ILE A N 1
ATOM 770 C CA . ILE A 1 101 ? -11.209 -7.487 10.984 1.00 93.81 101 ILE A CA 1
ATOM 771 C C . ILE A 1 101 ? -12.261 -7.610 12.092 1.00 93.81 101 ILE A C 1
ATOM 773 O O . ILE A 1 101 ? -12.872 -8.663 12.258 1.00 93.81 101 ILE A O 1
ATOM 777 N N . ASP A 1 102 ? -12.495 -6.516 12.817 1.00 92.00 102 ASP A N 1
ATOM 778 C CA . ASP A 1 102 ? -13.386 -6.480 13.979 1.00 92.00 102 ASP A CA 1
ATOM 779 C C . ASP A 1 102 ? -14.854 -6.229 13.589 1.00 92.00 102 ASP A C 1
ATOM 781 O O . ASP A 1 102 ? -15.771 -6.535 14.350 1.00 92.00 102 ASP A O 1
ATOM 785 N N . SER A 1 103 ? -15.090 -5.648 12.409 1.00 91.75 103 SER A N 1
ATOM 786 C CA . SER A 1 103 ? -16.420 -5.240 11.932 1.00 91.75 103 SER A CA 1
ATOM 787 C C . SER A 1 103 ? -16.514 -5.411 10.410 1.00 91.75 103 SER A C 1
ATOM 789 O O . SER A 1 103 ? -16.330 -4.435 9.681 1.00 91.75 103 SER A O 1
ATOM 791 N N . PRO A 1 104 ? -16.749 -6.634 9.896 1.00 88.12 104 PRO A N 1
ATOM 792 C CA . PRO A 1 104 ? -16.722 -6.950 8.462 1.00 88.12 104 PRO A CA 1
ATOM 793 C C . PRO A 1 104 ? -17.621 -6.083 7.567 1.00 88.12 104 PRO A C 1
ATOM 795 O O . PRO A 1 104 ? -17.374 -5.981 6.362 1.00 88.12 104 PRO A O 1
ATOM 798 N N . GLU A 1 105 ? -18.661 -5.473 8.135 1.00 89.06 105 GLU A N 1
ATOM 799 C CA . GLU A 1 105 ? -19.546 -4.500 7.493 1.00 89.06 105 GLU A CA 1
ATOM 800 C C . GLU A 1 105 ? -18.838 -3.186 7.132 1.00 89.06 105 GLU A C 1
ATOM 802 O O . GLU A 1 105 ? -19.215 -2.524 6.163 1.00 89.06 105 GLU A O 1
ATOM 807 N N . VAL A 1 106 ? -17.772 -2.832 7.855 1.00 89.50 106 VAL A N 1
ATOM 808 C CA . VAL A 1 106 ? -16.914 -1.685 7.557 1.00 89.50 106 VAL A CA 1
ATOM 809 C C . VAL A 1 106 ? -15.876 -2.123 6.527 1.00 89.50 106 VAL A C 1
ATOM 811 O O . VAL A 1 106 ? -14.776 -2.581 6.850 1.00 89.50 106 VAL A O 1
ATOM 814 N N . ALA A 1 107 ? -16.247 -1.996 5.254 1.00 91.19 107 ALA A N 1
ATOM 815 C CA . ALA A 1 107 ? -15.388 -2.322 4.126 1.00 91.19 107 ALA A CA 1
ATOM 816 C C . ALA A 1 107 ? -15.275 -1.162 3.126 1.00 91.19 107 ALA A C 1
ATOM 818 O O . ALA A 1 107 ? -16.189 -0.351 2.944 1.00 91.19 107 ALA A O 1
ATOM 819 N N . ARG A 1 108 ? -14.126 -1.081 2.456 1.00 90.50 108 ARG A N 1
ATOM 820 C CA . ARG A 1 108 ? -13.812 -0.057 1.459 1.00 90.50 108 ARG A CA 1
ATOM 821 C C . ARG A 1 108 ? -13.176 -0.680 0.231 1.00 90.50 108 ARG A C 1
ATOM 823 O O . ARG A 1 108 ? -12.167 -1.373 0.318 1.00 90.50 108 ARG A O 1
ATOM 830 N N . ASP A 1 109 ? -13.796 -0.415 -0.909 1.00 91.75 109 ASP A N 1
ATOM 831 C CA . ASP A 1 109 ? -13.301 -0.813 -2.220 1.00 91.75 109 ASP A CA 1
ATOM 832 C C . ASP A 1 109 ? -12.406 0.300 -2.760 1.00 91.75 109 ASP A C 1
ATOM 834 O O . ASP A 1 109 ? -12.791 1.475 -2.759 1.00 91.75 109 ASP A O 1
ATOM 838 N N . MET A 1 110 ? -11.209 -0.071 -3.188 1.00 88.56 110 MET A N 1
ATOM 839 C CA . MET A 1 110 ? -10.166 0.854 -3.588 1.00 88.56 110 MET A CA 1
ATOM 840 C C . MET A 1 110 ? -9.600 0.440 -4.936 1.00 88.56 110 MET A C 1
ATOM 842 O O . MET A 1 110 ? -9.118 -0.678 -5.112 1.00 88.56 110 MET A O 1
ATOM 846 N N . PHE A 1 111 ? -9.635 1.366 -5.885 1.00 88.31 111 PHE A N 1
ATOM 847 C CA . PHE A 1 111 ? -9.039 1.194 -7.204 1.00 88.31 111 PHE A CA 1
ATOM 848 C C . PHE A 1 111 ? -7.764 2.006 -7.262 1.00 88.31 111 PHE A C 1
ATOM 850 O O . PHE A 1 111 ? -7.853 3.204 -7.042 1.00 88.31 111 PHE A O 1
ATOM 857 N N . ILE A 1 112 ? -6.624 1.394 -7.565 1.00 85.38 112 ILE A N 1
ATOM 858 C CA . ILE A 1 112 ? -5.349 2.087 -7.772 1.00 85.38 112 ILE A CA 1
ATOM 859 C C . ILE A 1 112 ? -4.893 1.952 -9.225 1.00 85.38 112 ILE A C 1
ATOM 861 O O . ILE A 1 112 ? -5.132 0.928 -9.869 1.00 85.38 112 ILE A O 1
ATOM 865 N N . PHE A 1 113 ? -4.218 2.991 -9.707 1.00 84.62 113 PHE A N 1
ATOM 866 C CA . PHE A 1 113 ? -3.609 3.079 -11.030 1.00 84.62 113 PHE A CA 1
ATOM 867 C C . PHE A 1 113 ? -2.143 3.485 -10.866 1.00 84.62 113 PHE A C 1
ATOM 869 O O . PHE A 1 113 ? -1.806 4.231 -9.940 1.00 84.62 113 PHE A O 1
ATOM 876 N N . ASP A 1 114 ? -1.279 2.970 -11.734 1.00 80.38 114 ASP A N 1
ATOM 877 C CA . ASP A 1 114 ? 0.163 3.225 -11.698 1.00 80.38 114 ASP A CA 1
ATOM 878 C C . ASP A 1 114 ? 0.561 4.628 -12.211 1.00 80.38 114 ASP A C 1
ATOM 880 O O . ASP A 1 114 ? 1.672 5.098 -11.954 1.00 80.38 114 ASP A O 1
ATOM 884 N N . ASP A 1 115 ? -0.376 5.332 -12.854 1.00 68.62 115 ASP A N 1
ATOM 885 C CA . ASP A 1 115 ? -0.245 6.663 -13.463 1.00 68.62 115 ASP A CA 1
ATOM 886 C C . ASP A 1 115 ? -0.293 7.838 -12.462 1.00 68.62 115 ASP A C 1
ATOM 888 O O . ASP A 1 115 ? -0.376 9.004 -12.853 1.00 68.62 115 ASP A O 1
ATOM 892 N N . CYS A 1 116 ? -0.231 7.549 -11.158 1.00 61.84 116 CYS A N 1
ATOM 893 C CA . CYS A 1 116 ? -0.336 8.522 -10.067 1.00 61.84 116 CYS A CA 1
ATOM 894 C C . CYS A 1 116 ? -1.669 9.301 -10.015 1.00 61.84 116 CYS A C 1
ATOM 896 O O . CYS A 1 116 ? -1.776 10.240 -9.223 1.00 61.84 116 CYS A O 1
ATOM 898 N N . THR A 1 117 ? -2.712 8.928 -10.772 1.00 56.00 117 THR A N 1
ATOM 899 C CA . THR A 1 117 ? -3.997 9.668 -10.806 1.00 56.00 117 THR A CA 1
ATOM 900 C C . THR A 1 117 ? -4.941 9.388 -9.625 1.00 56.00 117 THR A C 1
ATOM 902 O O . THR A 1 117 ? -6.117 9.742 -9.653 1.00 56.00 117 THR A O 1
ATOM 905 N N . GLN A 1 118 ? -4.382 8.889 -8.520 1.00 54.94 118 GLN A N 1
ATOM 906 C CA . GLN A 1 118 ? -5.032 8.573 -7.249 1.00 54.94 118 GLN A CA 1
ATOM 907 C C . GLN A 1 118 ? -6.012 7.404 -7.252 1.00 54.94 118 GLN A C 1
ATOM 909 O O . GLN A 1 118 ? -6.707 7.068 -8.211 1.00 54.94 118 GLN A O 1
ATOM 914 N N . ALA A 1 119 ? -6.067 6.810 -6.065 1.00 52.31 119 ALA A N 1
ATOM 915 C CA . ALA A 1 119 ? -6.927 5.712 -5.751 1.00 52.31 119 ALA A CA 1
ATOM 916 C C . ALA A 1 119 ? -8.377 6.174 -5.572 1.00 52.31 119 ALA A C 1
ATOM 918 O O . ALA A 1 119 ? -8.677 6.941 -4.655 1.00 52.31 119 ALA A O 1
ATOM 919 N N . GLN A 1 120 ? -9.302 5.708 -6.406 1.00 53.25 120 GLN A N 1
ATOM 920 C CA . GLN A 1 120 ? -10.714 5.988 -6.166 1.00 53.25 120 GLN A CA 1
ATOM 921 C C . GLN A 1 120 ? -11.239 5.021 -5.107 1.00 53.25 120 GLN A C 1
ATOM 923 O O . GLN A 1 120 ? -11.488 3.849 -5.391 1.00 53.25 120 GLN A O 1
ATOM 928 N N . THR A 1 121 ? -11.424 5.517 -3.885 1.00 49.75 121 THR A N 1
ATOM 929 C CA . THR A 1 121 ? -12.148 4.790 -2.839 1.00 49.75 121 THR A CA 1
ATOM 930 C C . THR A 1 121 ? -13.640 5.027 -3.037 1.00 49.75 121 THR A C 1
ATOM 932 O O . THR A 1 121 ? -14.128 6.139 -2.829 1.00 49.75 121 THR A O 1
ATOM 935 N N . LYS A 1 122 ? -14.382 3.999 -3.458 1.00 45.84 122 LYS A N 1
ATOM 936 C CA . LYS A 1 122 ? -15.845 4.088 -3.561 1.00 45.84 122 LYS A CA 1
ATOM 937 C C . LYS A 1 122 ? -16.473 3.536 -2.288 1.00 45.84 122 LYS A C 1
ATOM 939 O O . LYS A 1 122 ? -16.241 2.388 -1.913 1.00 45.84 122 LYS A O 1
ATOM 944 N N . VAL A 1 123 ? -17.274 4.371 -1.631 1.00 40.47 123 VAL A N 1
ATOM 945 C CA . VAL A 1 123 ? -18.175 3.953 -0.553 1.00 40.47 123 VAL A CA 1
ATOM 946 C C . VAL A 1 123 ? -19.319 3.182 -1.208 1.00 40.47 123 VAL A C 1
ATOM 948 O O . VAL A 1 123 ? -19.966 3.713 -2.112 1.00 40.47 123 VAL A O 1
ATOM 951 N N . LYS A 1 124 ? -19.505 1.920 -0.819 1.00 44.31 124 LYS A N 1
ATOM 952 C CA . LYS A 1 124 ? -20.732 1.177 -1.116 1.00 44.31 124 LYS A CA 1
ATOM 953 C C . LYS A 1 124 ? -21.725 1.371 0.013 1.00 44.31 124 LYS A C 1
ATOM 955 O O . LYS A 1 124 ? -21.253 1.440 1.168 1.00 44.31 124 LYS A O 1
#

Radius of gyration: 26.46 Å; chains: 1; bounding box: 84×20×55 Å

Secondary structure (DSSP, 8-state):
-HHHHHHHHHHHHHHHHHHHHHHHHHHHHHHHHHHHHHHTS---SS--SSHHHHHHHHHHHHHHHHHH-TTTTT--EEEEEEEEEE-TTS-EEEEEEEEESS-TT-EEEEEEETTSS--EEE--